Protein AF-A0A943FVN6-F1 (afdb_monomer_lite)

Secondary structure (DSSP, 8-state):
--TTSPPPEEEEETTTTEEEEEE-GGG-TTTHHHHHHHHHHHHHTS-SS---SS-------

Foldseek 3Di:
DPPVWADWDKDADPVVLAIDGPGFTPNPPPPRVVVRVVVSVVSSPPPPPDDDPDDDDDDDD

pLDDT: mean 78.52, std 9.79, range [54.19, 90.62]

Sequence (61 aa):
ADCDGEWGKISFDFESSTAEIIHLADWDTIKTNRFANKAVAYLLNCENEKLPKETMVAFEP

Radius of gyration: 12.29 Å; chains: 1; bounding box: 27×21×33 Å

Structure (mmCIF, N/CA/C/O backbone):
data_AF-A0A943FVN6-F1
#
_entry.id   AF-A0A943FVN6-F1
#
loop_
_atom_site.group_PDB
_atom_site.id
_atom_site.type_symbol
_atom_site.label_atom_id
_atom_site.label_alt_id
_atom_site.label_comp_id
_atom_site.label_asym_id
_atom_site.label_entity_id
_atom_site.label_seq_id
_atom_site.pdbx_PDB_ins_code
_atom_site.Cartn_x
_atom_site.Cartn_y
_atom_site.Cartn_z
_atom_site.occupancy
_atom_site.B_iso_or_equiv
_atom_site.auth_seq_id
_atom_site.auth_comp_id
_atom_site.auth_asym_id
_atom_site.auth_atom_id
_atom_site.pdbx_PDB_model_num
ATOM 1 N N . ALA A 1 1 ? 2.518 -12.120 -14.759 1.00 54.19 1 ALA A N 1
ATOM 2 C CA . ALA A 1 1 ? 3.173 -11.277 -13.753 1.00 54.19 1 ALA A CA 1
ATOM 3 C C . ALA A 1 1 ? 4.391 -12.047 -13.297 1.00 54.19 1 ALA A C 1
ATOM 5 O O . ALA A 1 1 ? 4.257 -13.202 -12.905 1.00 54.19 1 ALA A O 1
ATOM 6 N N . ASP A 1 2 ? 5.548 -11.461 -13.523 1.00 54.47 2 ASP A N 1
ATOM 7 C CA . ASP A 1 2 ? 6.840 -11.888 -13.017 1.00 54.47 2 ASP A CA 1
ATOM 8 C C . ASP A 1 2 ? 6.854 -11.557 -11.514 1.00 54.47 2 ASP A C 1
ATOM 10 O O . ASP A 1 2 ? 7.057 -10.431 -11.080 1.00 54.47 2 ASP A O 1
ATOM 14 N N . CYS A 1 3 ? 6.460 -12.531 -10.687 1.00 62.56 3 CYS A N 1
ATOM 15 C CA . CYS A 1 3 ? 6.386 -12.348 -9.231 1.00 62.56 3 CYS A CA 1
ATOM 16 C C . CYS A 1 3 ? 7.776 -12.285 -8.558 1.00 62.56 3 CYS A C 1
ATOM 18 O O . CYS A 1 3 ? 7.858 -12.369 -7.333 1.00 62.56 3 CYS A O 1
ATOM 20 N N . ASP A 1 4 ? 8.846 -12.199 -9.345 1.00 73.31 4 ASP A N 1
ATOM 21 C CA . ASP A 1 4 ? 10.255 -12.122 -8.959 1.00 73.31 4 ASP A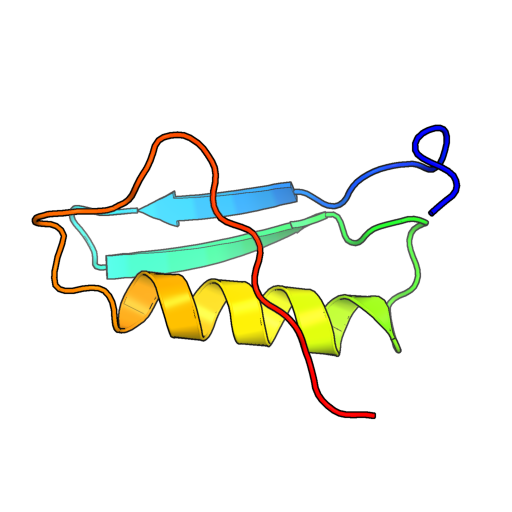 CA 1
ATOM 22 C C . ASP A 1 4 ? 10.834 -10.696 -9.008 1.00 73.31 4 ASP A C 1
ATOM 24 O O . ASP A 1 4 ? 11.978 -10.508 -8.597 1.00 73.31 4 ASP A O 1
ATOM 28 N N . GLY A 1 5 ? 10.059 -9.700 -9.457 1.00 74.00 5 GLY A N 1
ATOM 29 C CA . GLY A 1 5 ? 10.419 -8.279 -9.370 1.00 74.00 5 GLY A CA 1
ATOM 30 C C . GLY A 1 5 ? 10.365 -7.714 -7.942 1.00 74.00 5 GLY A C 1
ATOM 31 O O . GLY A 1 5 ? 9.736 -8.285 -7.043 1.00 74.00 5 GLY A O 1
ATOM 32 N N . GLU A 1 6 ? 11.015 -6.568 -7.722 1.00 83.88 6 GLU A N 1
ATOM 33 C CA . GLU A 1 6 ? 11.012 -5.899 -6.416 1.00 83.88 6 GLU A CA 1
ATOM 34 C C . GLU A 1 6 ? 9.661 -5.213 -6.186 1.00 83.88 6 GLU A C 1
ATOM 36 O O . GLU A 1 6 ? 9.252 -4.307 -6.918 1.00 83.88 6 GLU A O 1
ATOM 41 N N . TRP A 1 7 ? 8.956 -5.637 -5.140 1.00 83.88 7 TRP A N 1
ATOM 42 C CA . TRP A 1 7 ? 7.624 -5.132 -4.830 1.00 83.88 7 TRP A CA 1
ATOM 43 C C . TRP A 1 7 ? 7.666 -3.744 -4.181 1.00 83.88 7 TRP A C 1
ATOM 45 O O . TRP A 1 7 ? 8.545 -3.409 -3.388 1.00 83.88 7 TRP A O 1
ATOM 55 N N . GLY A 1 8 ? 6.640 -2.939 -4.466 1.00 86.31 8 GLY A N 1
ATOM 56 C CA . GLY A 1 8 ? 6.402 -1.683 -3.759 1.00 86.31 8 GLY A CA 1
ATOM 57 C C . GLY A 1 8 ? 5.919 -1.904 -2.320 1.00 86.31 8 GLY A C 1
ATOM 58 O O . GLY A 1 8 ? 5.389 -2.958 -1.971 1.00 86.31 8 GLY A O 1
ATOM 59 N N . LYS A 1 9 ? 6.054 -0.873 -1.482 1.00 89.12 9 LYS A N 1
ATOM 60 C CA . LYS A 1 9 ? 5.618 -0.868 -0.081 1.00 89.12 9 LYS A CA 1
ATOM 61 C C . LYS A 1 9 ? 4.768 0.364 0.206 1.00 89.12 9 LYS A C 1
ATOM 63 O O . LYS A 1 9 ? 5.201 1.490 -0.027 1.00 89.12 9 LYS A O 1
ATOM 68 N N . ILE A 1 10 ? 3.587 0.143 0.774 1.00 90.00 10 ILE A N 1
ATOM 69 C CA . ILE A 1 10 ? 2.659 1.184 1.229 1.00 90.00 10 ILE A CA 1
ATOM 70 C C . ILE A 1 10 ? 2.385 0.942 2.714 1.00 90.00 10 ILE A C 1
ATOM 72 O O . ILE A 1 10 ? 2.227 -0.206 3.131 1.00 90.00 10 ILE A O 1
ATOM 76 N N . SER A 1 11 ? 2.360 2.008 3.506 1.00 90.00 11 SER A N 1
ATOM 77 C CA . SER A 1 11 ? 1.904 1.986 4.896 1.00 90.00 11 SER A CA 1
ATOM 78 C C . SER A 1 11 ? 0.522 2.609 4.979 1.00 90.00 11 SER A C 1
ATOM 80 O O . SER A 1 11 ? 0.255 3.599 4.303 1.00 90.00 11 SER A O 1
ATOM 82 N N . PHE A 1 12 ? -0.348 2.035 5.800 1.00 86.75 12 PHE A N 1
ATOM 83 C CA . PHE A 1 12 ? -1.672 2.572 6.072 1.00 86.75 12 PHE A CA 1
ATOM 84 C C . PHE A 1 12 ? -1.871 2.653 7.579 1.00 86.75 12 PHE A C 1
ATOM 86 O O . PHE A 1 12 ? -1.672 1.663 8.287 1.00 86.75 12 PHE A O 1
ATOM 93 N N . ASP A 1 13 ? -2.257 3.828 8.051 1.00 88.19 13 ASP A N 1
ATOM 94 C CA . ASP A 1 13 ? -2.649 4.076 9.426 1.00 88.19 13 ASP A CA 1
ATOM 95 C C . ASP A 1 13 ? -4.177 4.103 9.499 1.00 88.19 13 ASP A C 1
ATOM 97 O O . ASP A 1 13 ? -4.841 5.002 8.982 1.00 88.19 13 ASP A O 1
ATOM 101 N N . PHE A 1 14 ? -4.727 3.081 10.150 1.00 81.19 14 PHE A N 1
ATOM 102 C CA . PHE A 1 14 ? -6.163 2.912 10.336 1.00 81.19 14 PHE A CA 1
ATOM 103 C C . PHE A 1 14 ? -6.767 3.897 11.341 1.00 81.19 14 PHE A C 1
ATOM 105 O O . PHE A 1 14 ? -7.942 4.237 11.213 1.00 81.19 14 PHE A O 1
ATOM 112 N N . GLU A 1 15 ? -5.993 4.351 12.328 1.00 86.56 15 GLU A N 1
ATOM 113 C CA . GLU A 1 15 ? -6.457 5.282 13.359 1.00 86.56 15 GLU A CA 1
ATOM 114 C C . GLU A 1 15 ? -6.594 6.691 12.780 1.00 86.56 15 GLU A C 1
ATOM 116 O O . GLU A 1 15 ? -7.625 7.341 12.956 1.00 86.56 15 GLU A O 1
ATOM 121 N N . SER A 1 16 ? -5.587 7.137 12.026 1.00 87.12 16 SER A N 1
ATOM 122 C CA . SER A 1 16 ? -5.616 8.448 11.368 1.00 87.12 16 SER A CA 1
ATOM 123 C C . SER A 1 16 ? -6.277 8.433 9.987 1.00 87.12 16 SER A C 1
ATOM 125 O O . SER A 1 16 ? -6.538 9.502 9.434 1.00 87.12 16 SER A O 1
ATOM 127 N N . SER A 1 17 ? -6.587 7.250 9.437 1.00 85.00 17 SER A N 1
ATOM 128 C CA . SER A 1 17 ? -7.065 7.073 8.056 1.00 85.00 17 SER A CA 1
ATOM 129 C C . SER A 1 17 ? -6.143 7.776 7.059 1.00 85.00 17 SER A C 1
ATOM 131 O O . SER A 1 17 ? -6.576 8.573 6.226 1.00 85.00 17 SER A O 1
ATOM 133 N N . THR A 1 18 ? -4.844 7.506 7.177 1.00 89.19 18 THR A N 1
ATOM 134 C CA . THR A 1 18 ? -3.811 8.050 6.290 1.00 89.19 18 THR A CA 1
ATOM 135 C C . THR A 1 18 ? -3.001 6.927 5.661 1.00 89.19 18 THR A C 1
ATOM 137 O O . THR A 1 18 ? -2.924 5.818 6.185 1.00 89.19 18 THR A O 1
ATOM 140 N N . ALA A 1 19 ? -2.412 7.191 4.496 1.00 89.94 19 ALA A N 1
ATOM 141 C CA . ALA A 1 19 ? -1.584 6.214 3.809 1.00 89.94 19 ALA A CA 1
ATOM 142 C C . ALA A 1 19 ? -0.366 6.875 3.172 1.00 89.94 19 ALA A C 1
ATOM 144 O O . ALA A 1 19 ? -0.459 7.979 2.634 1.00 89.94 19 ALA A O 1
ATOM 145 N N . GLU A 1 20 ? 0.753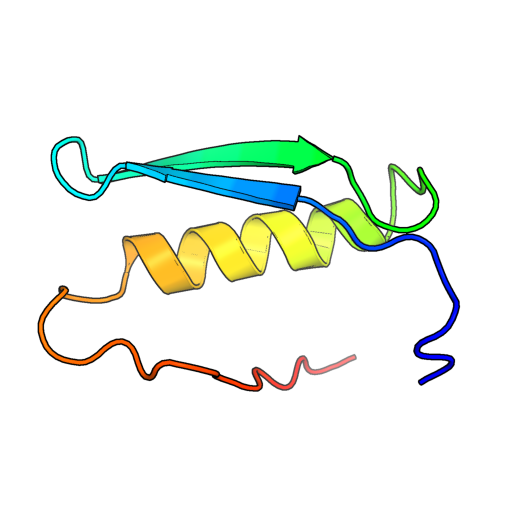 6.161 3.174 1.00 90.62 20 GLU A N 1
ATOM 146 C CA . GLU A 1 20 ? 2.031 6.638 2.658 1.00 90.62 20 GLU A CA 1
ATOM 147 C C . GLU A 1 20 ? 2.667 5.601 1.734 1.00 90.62 20 GLU A C 1
ATOM 149 O O . GLU A 1 20 ? 2.729 4.408 2.039 1.00 90.62 20 GLU A O 1
ATOM 154 N N . ILE A 1 21 ? 3.188 6.066 0.600 1.00 88.69 21 ILE A N 1
ATOM 155 C CA . ILE A 1 21 ? 3.943 5.238 -0.340 1.00 88.69 21 ILE A CA 1
ATOM 156 C C . ILE A 1 21 ? 5.411 5.272 0.097 1.00 88.69 21 ILE A C 1
ATOM 158 O O . ILE A 1 21 ? 6.095 6.273 -0.095 1.00 88.69 21 ILE A O 1
ATOM 162 N N . ILE A 1 22 ? 5.895 4.180 0.691 1.00 87.69 22 ILE A N 1
ATOM 163 C CA . ILE A 1 22 ? 7.284 4.057 1.165 1.00 87.69 22 ILE A CA 1
ATOM 164 C C . ILE A 1 22 ? 8.205 3.662 0.010 1.00 87.69 22 ILE A C 1
ATOM 166 O O . ILE A 1 22 ? 9.327 4.156 -0.099 1.00 87.69 22 ILE A O 1
ATOM 170 N N . HIS A 1 23 ? 7.744 2.740 -0.837 1.00 86.19 23 HIS A N 1
ATOM 171 C CA . HIS A 1 23 ? 8.528 2.219 -1.945 1.00 86.19 23 HIS A CA 1
ATOM 172 C C . HIS A 1 23 ? 7.658 1.912 -3.160 1.00 86.19 23 HIS A C 1
ATOM 174 O O . HIS A 1 23 ? 6.537 1.423 -3.027 1.00 86.19 23 HIS A O 1
ATOM 180 N N . LEU A 1 24 ? 8.191 2.175 -4.345 1.00 85.81 24 LEU A N 1
ATOM 181 C CA . LEU A 1 24 ? 7.555 1.870 -5.620 1.00 85.81 24 LEU A CA 1
ATOM 182 C C . LEU A 1 24 ? 8.173 0.602 -6.204 1.00 85.81 24 LEU A C 1
ATOM 184 O O . LEU A 1 24 ? 9.372 0.391 -6.050 1.00 85.81 24 LEU A O 1
ATOM 188 N N . ALA A 1 25 ? 7.359 -0.230 -6.858 1.00 84.75 25 ALA A N 1
ATOM 189 C CA . ALA A 1 25 ? 7.862 -1.450 -7.483 1.00 84.75 25 ALA A CA 1
ATOM 190 C C . ALA A 1 25 ? 8.893 -1.104 -8.569 1.00 84.75 25 ALA A C 1
ATOM 192 O O . ALA A 1 25 ? 8.726 -0.114 -9.293 1.00 84.75 25 ALA A O 1
ATOM 193 N N . ASP A 1 26 ? 9.976 -1.879 -8.621 1.00 80.56 26 ASP A N 1
ATOM 194 C CA . ASP A 1 26 ? 11.114 -1.701 -9.536 1.00 80.56 26 ASP A CA 1
ATOM 195 C C . ASP A 1 26 ? 11.716 -0.279 -9.574 1.00 80.56 26 ASP A C 1
ATOM 197 O O . ASP A 1 26 ? 12.352 0.107 -10.556 1.00 80.56 26 ASP A O 1
ATOM 201 N N . TRP A 1 27 ? 11.510 0.533 -8.526 1.00 68.81 27 TRP A N 1
ATOM 202 C CA . TRP A 1 27 ? 11.901 1.953 -8.476 1.00 68.81 27 TRP A CA 1
ATOM 203 C C . TRP A 1 27 ? 11.319 2.831 -9.609 1.00 68.81 27 TRP A C 1
ATOM 205 O O . TRP A 1 27 ? 11.740 3.981 -9.777 1.00 68.81 27 TRP A O 1
ATOM 215 N N . ASP A 1 28 ? 10.334 2.345 -10.374 1.00 71.94 28 ASP A N 1
ATOM 216 C CA . ASP A 1 28 ? 9.708 3.103 -11.463 1.00 71.94 28 ASP A CA 1
ATOM 217 C C . ASP A 1 28 ? 8.775 4.172 -10.881 1.00 71.94 28 ASP A C 1
ATOM 219 O O . ASP A 1 28 ? 7.670 3.892 -10.421 1.00 71.94 28 ASP A O 1
ATOM 223 N N . THR A 1 29 ? 9.200 5.431 -10.923 1.00 64.50 29 THR A N 1
ATOM 224 C CA . THR A 1 29 ? 8.451 6.558 -10.348 1.00 64.50 29 THR A CA 1
ATOM 225 C C . THR A 1 29 ? 7.242 7.007 -11.171 1.00 64.50 29 THR A C 1
ATOM 227 O O . THR A 1 29 ? 6.432 7.800 -10.681 1.00 64.50 29 THR A O 1
ATOM 230 N N . ILE A 1 30 ? 7.085 6.512 -12.403 1.00 65.81 30 ILE A N 1
ATOM 231 C CA . ILE A 1 30 ? 6.091 7.008 -13.362 1.00 65.81 30 ILE A CA 1
ATOM 232 C C . ILE A 1 30 ? 4.900 6.051 -13.459 1.00 65.81 30 ILE A C 1
ATOM 234 O O . ILE A 1 30 ? 3.757 6.488 -13.306 1.00 65.81 30 ILE A O 1
ATOM 238 N N . LYS A 1 31 ? 5.123 4.749 -13.687 1.00 66.00 31 LYS A N 1
ATOM 239 C CA . LYS A 1 31 ? 4.008 3.794 -13.857 1.00 66.00 31 LYS A CA 1
ATOM 240 C C . LYS A 1 31 ? 3.484 3.247 -12.537 1.00 66.00 31 LYS A C 1
ATOM 242 O O . LYS A 1 31 ? 2.269 3.181 -12.345 1.00 66.00 31 LYS A O 1
ATOM 247 N N . THR A 1 32 ? 4.367 2.887 -11.610 1.00 66.75 32 THR A N 1
ATOM 248 C CA . THR A 1 32 ?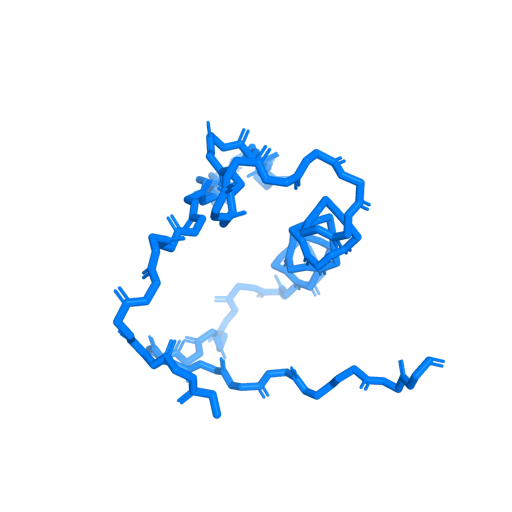 3.943 2.218 -10.368 1.00 66.75 32 THR A CA 1
ATOM 249 C C . THR A 1 32 ? 3.344 3.197 -9.354 1.00 66.75 32 THR A C 1
ATOM 251 O O . THR A 1 32 ? 2.511 2.805 -8.538 1.00 66.75 32 THR A O 1
ATOM 254 N N . ASN A 1 33 ? 3.618 4.499 -9.504 1.00 77.50 33 ASN A N 1
ATOM 255 C CA . ASN A 1 33 ? 2.977 5.568 -8.735 1.00 77.50 33 ASN A CA 1
ATOM 256 C C . ASN A 1 33 ? 1.457 5.663 -8.993 1.00 77.50 33 ASN A C 1
ATOM 258 O O . ASN A 1 33 ? 0.678 5.904 -8.069 1.00 77.50 33 ASN A O 1
ATOM 262 N N . ARG A 1 34 ? 0.991 5.405 -10.229 1.00 81.75 34 ARG A N 1
ATOM 263 C CA . ARG A 1 34 ? -0.454 5.359 -10.545 1.00 81.75 34 ARG A CA 1
ATOM 264 C C . ARG A 1 34 ? -1.149 4.249 -9.754 1.00 81.75 34 ARG A C 1
ATOM 266 O O . ARG A 1 34 ? -2.213 4.480 -9.183 1.00 81.75 34 ARG A O 1
ATOM 273 N N . PHE A 1 35 ? -0.537 3.066 -9.703 1.00 82.25 35 PHE A N 1
ATOM 274 C CA . PHE A 1 35 ? -1.078 1.915 -8.977 1.00 82.25 35 PHE A CA 1
ATOM 275 C C . PHE A 1 35 ? -1.020 2.120 -7.461 1.00 82.25 35 PHE A C 1
ATOM 277 O O . PHE A 1 35 ? -2.016 1.876 -6.781 1.00 82.25 35 PHE A O 1
ATOM 284 N N . ALA A 1 36 ? 0.088 2.652 -6.942 1.00 85.62 36 ALA A N 1
ATOM 285 C CA . ALA A 1 36 ? 0.251 2.924 -5.519 1.00 85.62 36 ALA A CA 1
ATOM 286 C C . ALA A 1 36 ? -0.776 3.948 -4.997 1.00 85.62 36 ALA A C 1
ATOM 288 O O . ALA A 1 36 ? -1.469 3.673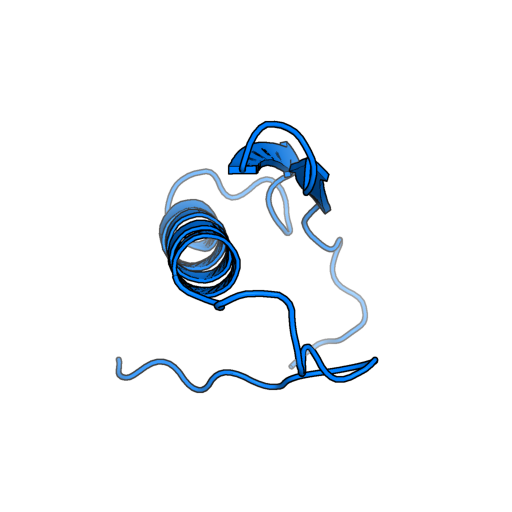 -4.019 1.00 85.62 36 ALA A O 1
ATOM 289 N N . ASN A 1 37 ? -0.978 5.071 -5.699 1.00 86.75 37 ASN A N 1
ATOM 290 C CA . ASN A 1 37 ? -2.007 6.054 -5.325 1.00 86.75 37 ASN A CA 1
ATOM 291 C C . ASN A 1 37 ? -3.424 5.474 -5.369 1.00 86.75 37 ASN A C 1
ATOM 293 O O . ASN A 1 37 ? -4.281 5.832 -4.561 1.00 86.75 37 ASN A O 1
ATOM 297 N N . LYS A 1 38 ? -3.698 4.573 -6.316 1.00 85.25 38 LYS A N 1
ATOM 298 C CA . LYS A 1 38 ? -5.019 3.957 -6.432 1.00 85.25 38 LYS A CA 1
ATOM 299 C C . LYS A 1 38 ? -5.270 2.933 -5.325 1.00 85.25 38 LYS A C 1
ATOM 301 O O . LYS A 1 38 ? -6.378 2.899 -4.796 1.00 85.25 38 LYS A O 1
ATOM 306 N N . ALA A 1 39 ? -4.255 2.153 -4.949 1.00 85.00 39 ALA A N 1
ATOM 307 C CA . A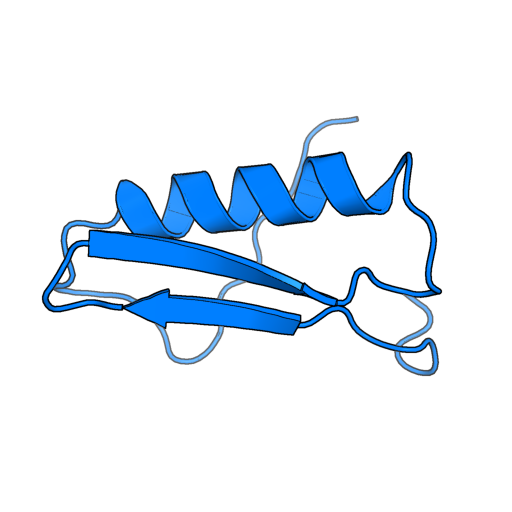LA A 1 39 ? -4.311 1.265 -3.790 1.00 85.00 39 ALA A CA 1
ATOM 308 C C . ALA A 1 39 ? -4.549 2.059 -2.495 1.00 85.00 39 ALA A C 1
ATOM 310 O O . ALA A 1 39 ? -5.429 1.702 -1.717 1.00 85.00 39 ALA A O 1
ATOM 311 N N . VAL A 1 40 ? -3.857 3.191 -2.321 1.00 88.00 40 VAL A N 1
ATOM 312 C CA . VAL A 1 40 ? -4.109 4.137 -1.222 1.00 88.00 40 VAL A CA 1
ATOM 313 C C . VAL A 1 40 ? -5.564 4.610 -1.216 1.00 88.00 40 VAL A C 1
ATOM 315 O O . VAL A 1 40 ? -6.238 4.494 -0.198 1.00 88.00 40 VAL A O 1
ATOM 318 N N . ALA A 1 41 ? -6.087 5.080 -2.352 1.00 86.94 41 ALA A N 1
ATOM 319 C CA . ALA A 1 41 ? -7.474 5.536 -2.441 1.00 86.94 41 ALA A CA 1
ATOM 320 C C . ALA A 1 41 ? -8.489 4.419 -2.141 1.00 86.94 41 ALA A C 1
ATOM 322 O O . ALA A 1 41 ? -9.531 4.680 -1.548 1.00 86.94 41 ALA A O 1
ATOM 323 N N . TYR A 1 42 ? -8.205 3.178 -2.547 1.00 83.94 42 TYR A N 1
ATOM 324 C CA . TYR A 1 42 ? -9.042 2.029 -2.203 1.00 83.94 42 TYR A CA 1
ATOM 325 C C . TYR A 1 42 ? -9.061 1.784 -0.690 1.00 83.94 42 TYR A C 1
ATOM 327 O O . TYR A 1 42 ? -10.135 1.612 -0.121 1.00 83.94 42 TYR A O 1
ATOM 335 N N . LEU A 1 43 ? -7.892 1.810 -0.043 1.00 83.56 43 LEU A N 1
ATOM 336 C CA . LEU A 1 43 ? -7.776 1.607 1.402 1.00 83.56 43 LEU A CA 1
ATOM 337 C C . LEU A 1 43 ? -8.461 2.729 2.194 1.00 83.56 43 LEU A C 1
ATOM 339 O O . LEU A 1 43 ? -9.211 2.433 3.115 1.00 83.56 43 LEU A O 1
ATOM 343 N N . LEU A 1 44 ? -8.283 3.993 1.789 1.00 84.38 44 LEU A N 1
ATOM 344 C CA . LEU A 1 44 ? -8.912 5.155 2.436 1.00 84.38 44 LEU A CA 1
ATOM 345 C C . LEU A 1 44 ? -10.442 5.153 2.334 1.00 84.38 44 LEU A C 1
ATOM 347 O O . LEU A 1 44 ? -11.120 5.635 3.233 1.00 84.38 44 LEU A O 1
ATOM 351 N N . ASN A 1 45 ? -10.985 4.626 1.236 1.00 82.88 45 ASN A N 1
ATOM 352 C CA . ASN A 1 45 ? -12.430 4.529 1.030 1.00 82.88 45 ASN A CA 1
ATOM 353 C C . ASN A 1 45 ? -13.025 3.230 1.586 1.00 82.88 45 ASN A C 1
ATOM 355 O O . ASN A 1 45 ? -14.232 3.014 1.474 1.00 82.88 45 ASN A O 1
ATOM 359 N N . CYS A 1 46 ? -12.205 2.332 2.134 1.00 76.19 46 CYS A N 1
ATOM 360 C CA . CYS A 1 46 ? -12.716 1.131 2.763 1.00 76.19 46 CYS A CA 1
ATOM 361 C C . CYS A 1 46 ? -13.175 1.490 4.177 1.00 76.19 46 CYS A C 1
ATOM 363 O O . CYS A 1 46 ? -12.373 1.928 4.993 1.00 76.19 46 CYS A O 1
ATOM 365 N N . GLU A 1 47 ? -14.456 1.286 4.489 1.00 67.50 47 GLU A N 1
ATOM 366 C CA . GLU A 1 47 ? -15.048 1.564 5.810 1.00 67.50 47 GLU A CA 1
ATOM 367 C C . GLU A 1 47 ? -14.588 0.564 6.899 1.00 67.50 47 GLU A C 1
ATOM 369 O O . GLU A 1 47 ? -15.378 0.155 7.741 1.00 67.50 47 GLU A O 1
ATOM 374 N N . ASN A 1 48 ? -13.317 0.137 6.875 1.00 63.84 48 ASN A N 1
ATOM 375 C CA . ASN A 1 48 ? -12.591 -0.697 7.845 1.00 63.84 48 ASN A CA 1
ATOM 376 C C . ASN A 1 48 ? -13.189 -2.064 8.240 1.00 63.84 48 ASN A C 1
ATOM 378 O O . ASN A 1 48 ? -12.464 -2.899 8.775 1.00 63.84 48 ASN A O 1
ATOM 382 N N . GLU A 1 49 ? -14.456 -2.366 7.965 1.00 59.44 49 GLU A N 1
ATOM 383 C CA . GLU A 1 49 ? -15.114 -3.538 8.550 1.00 59.44 49 GLU A CA 1
ATOM 384 C C . GLU A 1 49 ? -14.794 -4.860 7.838 1.00 59.44 49 GLU A C 1
ATOM 386 O O . GLU A 1 49 ? -15.032 -5.924 8.412 1.00 59.44 49 GLU A O 1
ATOM 391 N N . LYS A 1 50 ? -14.271 -4.849 6.598 1.00 64.50 50 LYS A N 1
ATOM 392 C CA . LYS A 1 50 ? -14.110 -6.079 5.787 1.00 64.50 50 LYS A CA 1
ATOM 393 C C . LYS A 1 50 ? -12.936 -6.062 4.801 1.00 64.50 50 LYS A C 1
ATOM 395 O O . LYS A 1 50 ? -13.090 -6.521 3.670 1.00 64.50 50 LYS A O 1
ATOM 400 N N . LEU A 1 51 ? -11.759 -5.566 5.188 1.00 71.25 51 LEU A N 1
ATOM 401 C CA . LEU A 1 51 ? -10.571 -5.764 4.348 1.00 71.25 51 LEU A CA 1
ATOM 402 C C . LEU A 1 51 ? -10.139 -7.245 4.398 1.00 71.25 51 LEU A C 1
ATOM 404 O O . LEU A 1 51 ? -9.827 -7.752 5.479 1.00 71.25 51 LEU A O 1
ATOM 408 N N . PRO A 1 52 ? -10.146 -7.977 3.268 1.00 75.44 52 PRO A N 1
ATOM 409 C CA . PRO A 1 52 ? -9.669 -9.355 3.238 1.00 75.44 52 PRO A CA 1
ATOM 410 C C . PRO A 1 52 ? -8.150 -9.396 3.459 1.00 75.44 52 PRO A C 1
ATOM 412 O O . PRO A 1 52 ? -7.447 -8.427 3.181 1.00 75.44 52 PRO A O 1
ATOM 415 N N . LYS A 1 53 ? -7.625 -10.540 3.926 1.00 79.75 53 LYS A N 1
ATOM 416 C CA . LYS A 1 53 ? -6.171 -10.740 4.110 1.00 79.75 53 LYS A CA 1
ATOM 417 C C . LYS A 1 53 ? -5.373 -10.512 2.823 1.00 79.75 53 LYS A C 1
ATOM 419 O O . LYS A 1 53 ? -4.219 -10.111 2.883 1.00 79.75 53 LYS A O 1
ATOM 424 N N . GLU A 1 54 ? -5.999 -10.786 1.687 1.00 80.06 54 GLU A N 1
ATOM 425 C CA . GLU A 1 54 ? -5.466 -10.550 0.356 1.00 80.06 54 GLU A CA 1
ATOM 426 C C . GLU A 1 54 ? -6.613 -10.071 -0.535 1.00 80.06 54 GLU A C 1
ATOM 428 O O . GLU A 1 54 ? -7.725 -10.599 -0.454 1.00 80.06 54 GLU A O 1
ATOM 433 N N . THR A 1 55 ? -6.355 -9.065 -1.368 1.00 80.00 55 THR A N 1
ATOM 434 C CA . THR A 1 55 ? -7.317 -8.571 -2.354 1.00 80.00 55 THR A CA 1
ATOM 435 C C . THR A 1 55 ? -6.602 -8.355 -3.680 1.00 80.00 55 THR A C 1
ATOM 437 O O . THR A 1 55 ? -5.510 -7.789 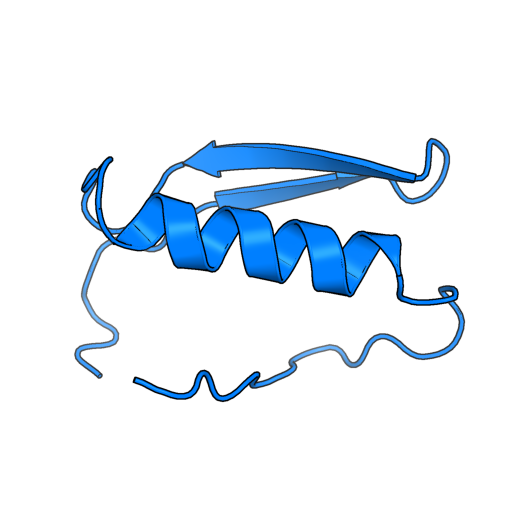-3.717 1.00 80.00 55 THR A O 1
ATOM 440 N N . MET A 1 56 ? -7.229 -8.776 -4.776 1.00 82.06 56 MET A N 1
ATOM 441 C CA . MET A 1 56 ? -6.785 -8.445 -6.127 1.00 82.06 56 MET A CA 1
ATOM 442 C C . MET A 1 56 ? -7.703 -7.372 -6.698 1.00 82.06 56 MET A C 1
ATOM 444 O O . MET A 1 56 ? -8.908 -7.578 -6.826 1.00 82.06 56 MET A O 1
ATOM 448 N N . VAL A 1 57 ? -7.125 -6.229 -7.058 1.00 74.88 57 VAL A N 1
ATOM 449 C CA . VAL A 1 57 ? -7.840 -5.150 -7.744 1.00 74.88 57 VAL A CA 1
ATOM 450 C C . VAL A 1 57 ? -7.388 -5.142 -9.196 1.00 74.88 57 VAL A C 1
ATOM 452 O O . VAL A 1 57 ? -6.214 -4.920 -9.484 1.00 74.88 57 VAL A O 1
ATOM 455 N N . ALA A 1 58 ? -8.316 -5.406 -10.112 1.00 76.94 58 ALA A N 1
ATOM 456 C CA . ALA A 1 58 ? -8.064 -5.228 -11.534 1.00 76.94 58 ALA A CA 1
ATOM 457 C C . ALA A 1 58 ? -8.126 -3.736 -11.885 1.00 76.94 58 ALA A C 1
ATOM 459 O O . ALA A 1 58 ? -9.004 -3.013 -11.411 1.00 76.94 58 ALA A O 1
ATOM 460 N N . PHE A 1 59 ? -7.210 -3.286 -12.739 1.00 69.19 59 PHE A N 1
ATOM 461 C CA . PHE A 1 59 ? -7.222 -1.935 -13.288 1.00 69.19 59 PHE A CA 1
ATOM 462 C C . PHE A 1 59 ? -7.501 -2.008 -14.787 1.00 69.19 59 PHE A C 1
ATOM 464 O O . PHE A 1 59 ? -6.894 -2.815 -15.491 1.00 69.19 59 PHE A O 1
ATOM 471 N N . GLU A 1 60 ? -8.428 -1.178 -15.262 1.00 71.56 60 GLU A N 1
ATOM 472 C CA . GLU A 1 60 ? -8.631 -0.983 -16.698 1.00 71.56 60 GLU A CA 1
ATOM 473 C C . GLU A 1 60 ? -7.401 -0.275 -17.316 1.00 71.56 60 GLU A C 1
ATOM 475 O O . GLU A 1 60 ? -6.761 0.517 -16.611 1.00 71.56 60 GLU A O 1
ATOM 480 N N . PRO A 1 61 ? -7.049 -0.563 -18.588 1.00 59.38 61 PRO A N 1
ATOM 481 C CA . PRO A 1 61 ? -5.880 0.011 -19.271 1.00 59.38 61 PRO A CA 1
ATOM 482 C C . PRO A 1 61 ? -5.849 1.551 -19.296 1.00 59.38 61 PRO A C 1
ATOM 484 O O . PRO A 1 61 ? -6.885 2.161 -19.639 1.00 59.38 61 PRO A O 1
#